Protein AF-A0A6L2PJL0-F1 (afdb_monomer_lite)

Secondary structure (DSSP, 8-state):
--S-HHHHHHHHHHHTTEEEEEEEEEEEEEEESSHHHHHHHHHHH-TTGGGS-GGGHHHHHHHHHHHHHHHHHHH--S---TT-EEEEEEEEEEEEEE-

Sequence (99 aa):
HSSDPGEEFRNLLHDTGFEVIYCECRKSEFIYDTLGRLKESMKAVNPFVDRIPRELHEQYLTDCVTEILRVRTAETNNNTEDGIISFAYGLLVAFARKT

Organism: Coptotermes formosanus (NCBI:txid36987)

Radius of gyration: 18.82 Å; chains: 1; bounding box: 47×29×43 Å

Structure (mmCIF, N/CA/C/O backbone):
data_AF-A0A6L2PJL0-F1
#
_entry.id   AF-A0A6L2PJL0-F1
#
loop_
_atom_site.group_PDB
_atom_site.id
_atom_site.type_symbol
_atom_site.label_atom_id
_atom_site.label_alt_id
_atom_site.label_comp_id
_atom_site.label_asym_id
_atom_site.label_entity_id
_atom_site.label_seq_id
_atom_site.pdbx_PDB_ins_code
_atom_site.Cartn_x
_atom_site.Cartn_y
_atom_site.Cartn_z
_atom_site.occupancy
_atom_site.B_iso_or_equiv
_atom_site.auth_seq_id
_atom_site.auth_comp_id
_atom_site.auth_asym_id
_atom_site.auth_atom_id
_atom_site.pdbx_PDB_model_num
ATOM 1 N N . HIS A 1 1 ? -7.684 13.178 -0.446 1.00 60.31 1 HIS A N 1
ATOM 2 C CA . HIS A 1 1 ? -6.873 13.035 0.777 1.00 60.31 1 HIS A CA 1
ATOM 3 C C . HIS A 1 1 ? -7.795 13.398 1.929 1.00 60.31 1 HIS A C 1
ATOM 5 O O . HIS A 1 1 ? -8.397 14.461 1.842 1.00 60.31 1 HIS A O 1
ATOM 11 N N . SER A 1 2 ? -8.014 12.497 2.887 1.00 77.25 2 SER A N 1
ATOM 12 C CA . SER A 1 2 ? -8.831 12.793 4.072 1.00 77.25 2 SER A CA 1
ATOM 13 C C . SER A 1 2 ? -8.001 13.611 5.064 1.00 77.25 2 SER A C 1
ATOM 15 O O . SER A 1 2 ? -6.804 13.357 5.208 1.00 77.25 2 SER A O 1
ATOM 17 N N . SER A 1 3 ? -8.625 14.593 5.714 1.00 82.88 3 SER A N 1
ATOM 18 C CA . SER A 1 3 ? -7.983 15.413 6.749 1.00 82.88 3 SER A CA 1
ATOM 19 C C . SER A 1 3 ? -7.877 14.676 8.086 1.00 82.88 3 SER A C 1
ATOM 21 O O . SER A 1 3 ? -6.947 14.934 8.845 1.00 82.88 3 SER A O 1
ATOM 23 N N . ASP A 1 4 ? -8.808 13.755 8.353 1.00 89.00 4 ASP A N 1
ATOM 24 C CA . ASP A 1 4 ? -8.823 12.898 9.538 1.00 89.00 4 ASP A CA 1
ATOM 25 C C . ASP A 1 4 ? -9.431 11.522 9.194 1.00 89.00 4 ASP A C 1
ATOM 27 O O . ASP A 1 4 ? -10.610 11.253 9.449 1.00 89.00 4 ASP A O 1
ATOM 31 N N . PRO A 1 5 ? -8.634 10.626 8.585 1.00 91.38 5 PRO A N 1
ATOM 32 C CA . PRO A 1 5 ? -9.107 9.297 8.205 1.00 91.38 5 PRO A CA 1
ATOM 33 C C . PRO A 1 5 ? -9.479 8.426 9.416 1.00 91.38 5 PRO A C 1
ATOM 35 O O . PRO A 1 5 ? -10.202 7.443 9.255 1.00 91.38 5 PRO A O 1
ATOM 38 N N . GLY A 1 6 ? -8.994 8.763 10.619 1.00 92.81 6 GLY A N 1
ATOM 39 C CA . GLY A 1 6 ? -9.351 8.074 11.858 1.00 92.81 6 GLY A CA 1
ATOM 40 C C . GLY A 1 6 ? -10.806 8.323 12.238 1.00 92.81 6 GLY A C 1
ATOM 41 O O . GLY A 1 6 ? -11.559 7.375 12.475 1.00 92.81 6 GLY A O 1
ATOM 42 N N . GLU A 1 7 ? -11.210 9.591 12.237 1.00 93.44 7 GLU A N 1
ATOM 43 C CA . GLU A 1 7 ? -12.584 9.984 12.557 1.00 93.44 7 GLU A CA 1
ATOM 44 C C . GLU A 1 7 ? -13.576 9.615 11.451 1.00 93.44 7 GLU A C 1
ATOM 46 O O . GLU A 1 7 ? -14.667 9.127 11.746 1.00 93.44 7 GLU A O 1
ATOM 51 N N . GLU A 1 8 ? -13.195 9.734 10.176 1.00 94.50 8 GLU A N 1
ATOM 52 C CA . GLU A 1 8 ? -14.037 9.252 9.071 1.00 94.50 8 GLU A CA 1
ATOM 53 C C . GLU A 1 8 ? -14.357 7.757 9.210 1.00 94.50 8 GLU A C 1
ATOM 55 O O . GLU A 1 8 ? -15.508 7.341 9.058 1.00 94.50 8 GLU A O 1
ATOM 60 N N . PHE A 1 9 ? -13.359 6.941 9.562 1.00 95.25 9 PHE A N 1
ATOM 61 C CA . PHE A 1 9 ? -13.572 5.511 9.757 1.00 95.25 9 PHE A CA 1
ATOM 62 C C . PHE A 1 9 ? -14.344 5.189 11.038 1.00 95.25 9 PHE A C 1
ATOM 64 O O . PHE A 1 9 ? -15.155 4.262 11.047 1.00 95.25 9 PHE A O 1
ATOM 71 N N . ARG A 1 10 ? -14.149 5.966 12.112 1.00 95.69 10 ARG A N 1
ATOM 72 C CA . ARG A 1 10 ? -14.960 5.857 13.333 1.00 95.69 10 ARG A CA 1
ATOM 73 C C . ARG A 1 10 ? -16.441 6.064 13.019 1.00 95.69 10 ARG A C 1
ATOM 75 O O . ARG A 1 10 ? -17.261 5.253 13.447 1.00 95.69 10 ARG A O 1
ATOM 82 N N . ASN A 1 11 ? -16.767 7.109 12.261 1.00 94.69 11 ASN A N 1
ATOM 83 C CA . ASN A 1 11 ? -18.143 7.416 11.872 1.00 94.69 11 ASN A CA 1
ATOM 84 C C . ASN A 1 11 ? -18.741 6.293 11.019 1.00 94.69 11 ASN A C 1
ATOM 86 O O . ASN A 1 11 ? -19.839 5.828 11.305 1.00 94.69 11 ASN A O 1
ATOM 90 N N . LEU A 1 12 ? -17.976 5.764 10.058 1.00 95.56 12 LEU A N 1
ATOM 91 C CA . LEU A 1 12 ? -18.405 4.619 9.251 1.00 95.56 12 LEU A CA 1
ATOM 92 C C . LEU A 1 12 ? -18.744 3.385 10.108 1.00 95.56 12 LEU A C 1
ATOM 94 O O . LEU A 1 12 ? -19.751 2.715 9.871 1.00 95.56 12 LEU A O 1
ATOM 98 N N . LEU A 1 13 ? -17.908 3.068 11.101 1.00 95.00 13 LEU A N 1
ATOM 99 C CA . LEU A 1 13 ? -18.150 1.944 12.009 1.00 95.00 13 LEU A CA 1
ATOM 100 C C . LEU A 1 13 ? -19.418 2.158 12.843 1.00 95.00 13 LEU A C 1
ATOM 102 O O . LEU A 1 13 ? -20.228 1.236 12.962 1.00 95.00 13 LEU A O 1
ATOM 106 N N . HIS A 1 14 ? -19.611 3.372 13.361 1.00 94.00 14 HIS A N 1
ATOM 107 C CA . HIS A 1 14 ? -20.809 3.743 14.109 1.00 94.00 14 HIS A CA 1
ATOM 108 C C . HIS A 1 14 ? -22.080 3.603 13.256 1.00 94.00 14 HIS A C 1
ATOM 110 O O . HIS A 1 14 ? -23.034 2.952 13.678 1.00 94.00 14 HIS A O 1
ATOM 116 N N . ASP A 1 15 ? -22.069 4.121 12.027 1.00 95.31 15 ASP A N 1
ATOM 117 C CA . ASP A 1 15 ? -23.206 4.046 11.098 1.00 95.31 15 ASP A CA 1
ATOM 118 C C . ASP A 1 15 ? -23.548 2.602 10.700 1.00 95.31 15 ASP A C 1
ATOM 120 O O . ASP A 1 15 ? -24.695 2.279 10.392 1.00 95.31 15 ASP A O 1
ATOM 124 N N . THR A 1 16 ? -22.562 1.703 10.760 1.00 95.25 16 THR A N 1
ATOM 125 C CA . THR A 1 16 ? -22.740 0.265 10.508 1.00 95.25 16 THR A CA 1
ATOM 126 C C . THR A 1 16 ? -23.240 -0.496 11.754 1.00 95.25 16 THR A C 1
ATOM 128 O O . THR A 1 16 ? -23.492 -1.700 11.689 1.00 95.25 16 THR A O 1
ATOM 131 N N . GLY A 1 17 ? -23.415 0.180 12.896 1.00 95.19 17 GLY A N 1
ATOM 132 C CA . GLY A 1 17 ? -23.914 -0.405 14.145 1.00 95.19 17 GLY A CA 1
ATOM 133 C C . GLY A 1 17 ? -22.834 -1.022 15.039 1.00 95.19 17 GLY A C 1
ATOM 134 O O . GLY A 1 17 ? -23.150 -1.840 15.909 1.00 95.19 17 GLY A O 1
ATOM 135 N N . PHE A 1 18 ? -21.563 -0.667 14.831 1.00 96.56 18 PHE A N 1
ATOM 136 C CA . PHE A 1 18 ? -20.478 -1.048 15.732 1.00 96.56 18 PHE A CA 1
ATOM 137 C C . PHE A 1 18 ? -20.267 -0.005 16.826 1.00 96.56 18 PHE A C 1
ATOM 139 O O . PHE A 1 18 ? -20.270 1.201 16.590 1.00 96.56 18 PHE A O 1
ATOM 146 N N . GLU A 1 19 ? -19.956 -0.488 18.020 1.00 96.06 19 GLU A N 1
ATOM 147 C CA . GLU A 1 19 ? -19.389 0.325 19.084 1.00 96.06 19 GLU A CA 1
ATOM 148 C C . GLU A 1 19 ? -17.871 0.423 18.884 1.00 96.06 19 GLU A C 1
ATOM 150 O O . GLU A 1 19 ? -17.156 -0.584 18.926 1.00 96.06 19 GLU A O 1
ATOM 155 N N . VAL A 1 20 ? -17.364 1.636 18.657 1.00 95.19 20 VAL A N 1
ATOM 156 C CA . VAL A 1 20 ? -15.932 1.872 18.439 1.00 95.19 20 VAL A CA 1
ATOM 157 C C . VAL A 1 20 ? -15.226 2.057 19.778 1.00 95.19 20 VAL A C 1
ATOM 159 O O . VAL A 1 20 ? -15.365 3.092 20.423 1.00 95.19 20 VAL A O 1
ATOM 162 N N . ILE A 1 21 ? -14.422 1.071 20.170 1.00 95.62 21 ILE A N 1
ATOM 163 C CA . ILE A 1 21 ? -13.637 1.102 21.412 1.00 95.62 21 ILE A CA 1
ATOM 164 C C . ILE A 1 21 ? -12.361 1.926 21.204 1.00 95.62 21 ILE A C 1
ATOM 166 O O . ILE A 1 21 ? -11.948 2.686 22.075 1.00 95.62 21 ILE A O 1
ATOM 170 N N . TYR A 1 22 ? -11.734 1.793 20.034 1.00 94.62 22 TYR A N 1
ATOM 171 C CA . TYR A 1 22 ? -10.540 2.542 19.658 1.00 94.62 22 TYR A CA 1
ATOM 172 C C . TYR A 1 22 ? -10.452 2.664 18.134 1.00 94.62 22 TYR A C 1
ATOM 174 O O . TYR A 1 22 ? -10.790 1.731 17.412 1.00 94.62 22 TYR A O 1
ATOM 182 N N . CYS A 1 23 ? -10.008 3.815 17.640 1.00 95.00 23 CYS A N 1
ATOM 183 C CA . CYS A 1 23 ? -9.722 4.051 16.228 1.00 95.00 23 CYS A CA 1
ATOM 184 C C . CYS A 1 23 ? -8.658 5.143 16.138 1.00 95.00 23 CYS A C 1
ATOM 186 O O . CYS A 1 23 ? -8.824 6.196 16.755 1.00 95.00 23 CYS A O 1
ATOM 188 N N . GLU A 1 24 ? -7.577 4.884 15.409 1.00 93.94 24 GLU A N 1
ATOM 189 C CA . GLU A 1 24 ? -6.484 5.830 15.199 1.00 93.94 24 GLU A CA 1
ATOM 190 C C . GLU A 1 24 ? -5.874 5.631 13.810 1.00 93.94 24 GLU A C 1
ATOM 192 O O . GLU A 1 24 ? -5.643 4.499 13.378 1.00 93.94 24 GLU A O 1
ATOM 197 N N . CYS A 1 25 ? -5.548 6.731 13.131 1.00 93.81 25 CYS A N 1
ATOM 198 C CA . CYS A 1 25 ? -4.640 6.710 11.991 1.00 93.81 25 CYS A CA 1
ATOM 199 C C . CYS A 1 25 ? -3.242 7.133 12.451 1.00 93.81 25 CYS A C 1
ATOM 201 O O . CYS A 1 25 ? -2.983 8.317 12.670 1.00 93.81 25 CYS A O 1
ATOM 203 N N . ARG A 1 26 ? -2.333 6.168 12.595 1.00 93.50 26 ARG A N 1
ATOM 204 C CA . ARG A 1 26 ? -0.947 6.439 12.989 1.00 93.50 26 ARG A CA 1
ATOM 205 C C . ARG A 1 26 ? -0.067 6.618 11.761 1.00 93.50 26 ARG A C 1
ATOM 207 O O . ARG A 1 26 ? -0.181 5.869 10.791 1.00 93.50 26 ARG A O 1
ATOM 214 N N . LYS A 1 27 ? 0.856 7.576 11.814 1.00 92.56 27 LYS A N 1
ATOM 215 C CA . LYS A 1 27 ? 1.931 7.678 10.821 1.00 92.56 27 LYS A CA 1
ATOM 216 C C . LYS A 1 27 ? 2.992 6.634 11.145 1.00 92.56 27 LYS A C 1
ATOM 218 O O . LYS A 1 27 ? 3.451 6.549 12.281 1.00 92.56 27 LYS A O 1
ATOM 223 N N . SER A 1 28 ? 3.358 5.837 10.156 1.00 92.88 28 SER A N 1
ATOM 224 C CA . SER A 1 28 ? 4.405 4.830 10.256 1.00 92.88 28 SER A CA 1
ATOM 225 C C . SER A 1 28 ? 5.368 4.970 9.085 1.00 92.88 28 SER A C 1
ATOM 227 O O . SER A 1 28 ? 5.080 5.650 8.101 1.00 92.88 28 SER A O 1
ATOM 229 N N . GLU A 1 29 ? 6.527 4.344 9.211 1.00 91.00 29 GLU A N 1
ATOM 230 C CA . GLU A 1 29 ? 7.566 4.347 8.199 1.00 91.00 29 GLU A CA 1
ATOM 231 C C . GLU A 1 29 ? 8.096 2.928 8.035 1.00 91.00 29 GLU A C 1
ATOM 233 O O . GLU A 1 29 ? 8.283 2.202 9.013 1.00 91.00 29 GLU A O 1
ATOM 238 N N . PHE A 1 30 ? 8.300 2.518 6.787 1.00 90.25 30 PHE A N 1
ATOM 239 C CA . PHE A 1 30 ? 8.944 1.258 6.462 1.00 90.25 30 PHE A CA 1
ATOM 240 C C . PHE A 1 30 ? 10.247 1.525 5.725 1.00 90.25 30 PHE A C 1
ATOM 242 O O . PHE A 1 30 ? 10.286 2.289 4.759 1.00 90.25 30 PHE A O 1
ATOM 249 N N . ILE A 1 31 ? 11.302 0.857 6.177 1.00 89.19 31 ILE A N 1
ATOM 250 C CA . ILE A 1 31 ? 12.649 1.018 5.652 1.00 89.19 31 ILE A CA 1
ATOM 251 C C . ILE A 1 31 ? 13.007 -0.226 4.843 1.00 89.19 31 ILE A C 1
ATOM 253 O O . ILE A 1 31 ? 13.069 -1.335 5.375 1.00 89.19 31 ILE A O 1
ATOM 257 N N . TYR A 1 32 ? 13.265 -0.031 3.555 1.00 88.50 32 TYR A N 1
ATOM 258 C CA . TYR A 1 32 ? 13.903 -1.027 2.709 1.00 88.50 32 TYR A CA 1
ATOM 259 C C . TYR A 1 32 ? 15.416 -0.920 2.865 1.00 88.50 32 TYR A C 1
ATOM 261 O O . TYR A 1 32 ? 15.989 0.149 2.669 1.00 88.50 32 TYR A O 1
ATOM 269 N N . ASP A 1 33 ? 16.044 -2.041 3.211 1.00 83.75 33 ASP A N 1
ATOM 270 C CA . ASP A 1 33 ? 17.492 -2.159 3.410 1.00 83.75 33 ASP A CA 1
ATOM 271 C C . ASP A 1 33 ? 18.290 -2.130 2.097 1.00 83.75 33 ASP A C 1
ATOM 273 O O . ASP A 1 33 ? 19.482 -1.839 2.102 1.00 83.75 33 ASP A O 1
ATOM 277 N N . THR A 1 34 ? 17.641 -2.467 0.980 1.00 86.19 34 THR A N 1
ATOM 278 C CA . THR A 1 34 ? 18.250 -2.581 -0.344 1.00 86.19 34 THR A CA 1
ATOM 279 C C . THR A 1 34 ? 17.239 -2.271 -1.450 1.00 86.19 34 THR A C 1
ATOM 281 O O . THR A 1 34 ? 16.041 -2.554 -1.333 1.00 86.19 34 THR A O 1
ATOM 284 N N . LEU A 1 35 ? 17.742 -1.793 -2.595 1.00 85.69 35 LEU A N 1
ATOM 285 C CA . LEU A 1 35 ? 16.946 -1.618 -3.820 1.00 85.69 35 LEU A CA 1
ATOM 286 C C . LEU A 1 35 ? 16.321 -2.929 -4.311 1.00 85.69 35 LEU A C 1
ATOM 288 O O . LEU A 1 35 ? 15.213 -2.925 -4.842 1.00 85.69 35 LEU A O 1
ATOM 292 N N . GLY A 1 36 ? 17.012 -4.055 -4.109 1.00 88.75 36 GLY A N 1
ATOM 293 C CA . GLY A 1 36 ? 16.505 -5.377 -4.471 1.00 88.75 36 GLY A CA 1
ATOM 294 C C . GLY A 1 36 ? 15.222 -5.725 -3.719 1.00 88.75 36 GLY A C 1
ATOM 295 O O . GLY A 1 36 ? 14.246 -6.133 -4.342 1.00 88.75 36 GLY A O 1
ATOM 296 N N . ARG A 1 37 ? 15.171 -5.489 -2.399 1.00 89.69 37 ARG A N 1
ATOM 297 C CA . ARG A 1 37 ? 13.945 -5.732 -1.620 1.00 89.69 37 ARG A CA 1
ATOM 298 C C . ARG A 1 37 ? 12.802 -4.811 -2.018 1.00 89.69 37 ARG A C 1
ATOM 300 O O . ARG A 1 37 ? 11.665 -5.268 -2.074 1.00 89.69 37 ARG A O 1
ATOM 307 N N . LEU A 1 38 ? 13.093 -3.548 -2.336 1.00 89.44 38 LEU A N 1
ATOM 308 C CA . LEU A 1 38 ? 12.077 -2.648 -2.880 1.00 89.44 38 LEU A CA 1
ATOM 309 C C . LEU A 1 38 ? 11.517 -3.193 -4.203 1.00 89.44 38 LEU A C 1
ATOM 311 O O . LEU A 1 38 ? 10.301 -3.269 -4.367 1.00 89.44 38 LEU A O 1
ATOM 315 N N . LYS A 1 39 ? 12.390 -3.621 -5.121 1.00 91.12 39 LYS A N 1
ATOM 316 C CA . LYS A 1 39 ? 1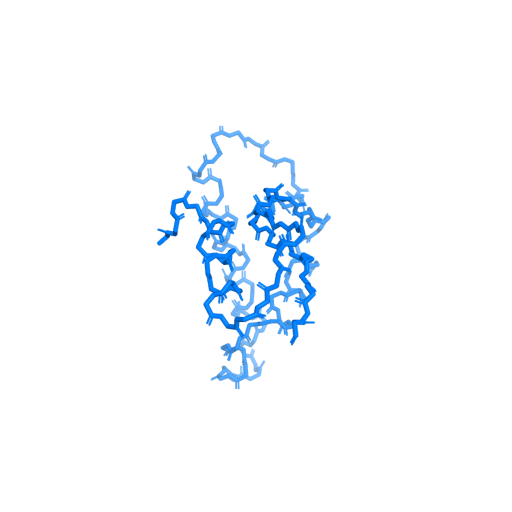2.001 -4.172 -6.425 1.00 91.12 39 LYS A CA 1
ATOM 317 C C . LYS A 1 39 ? 11.134 -5.428 -6.296 1.00 91.12 39 LYS A C 1
ATOM 319 O O . LYS A 1 39 ? 10.104 -5.518 -6.963 1.00 91.12 39 LYS A O 1
ATOM 324 N N . GLU A 1 40 ? 11.502 -6.360 -5.418 1.00 92.31 40 GLU A N 1
ATOM 325 C CA . GLU A 1 40 ? 10.705 -7.569 -5.165 1.00 92.31 40 GLU A CA 1
ATOM 326 C C . GLU A 1 40 ? 9.341 -7.239 -4.547 1.00 92.31 40 GLU A C 1
ATOM 328 O O . GLU A 1 40 ? 8.321 -7.764 -4.995 1.00 92.31 40 GLU A O 1
ATOM 333 N N . SER A 1 41 ? 9.286 -6.306 -3.589 1.00 91.38 41 SER A N 1
ATOM 334 C CA . SER A 1 41 ? 8.010 -5.817 -3.056 1.00 91.38 41 SER A CA 1
ATOM 335 C C . SER A 1 41 ? 7.134 -5.208 -4.147 1.00 91.38 41 SER A C 1
ATOM 337 O O . SER A 1 41 ? 5.949 -5.522 -4.220 1.00 91.38 41 SER A O 1
ATOM 339 N N . MET A 1 42 ? 7.704 -4.381 -5.031 1.00 90.38 42 MET A N 1
ATOM 340 C CA . MET A 1 42 ? 6.970 -3.807 -6.160 1.00 90.38 42 MET A CA 1
ATOM 341 C C . MET A 1 42 ? 6.439 -4.893 -7.088 1.00 90.38 42 MET A C 1
ATOM 343 O O . MET A 1 42 ? 5.271 -4.852 -7.456 1.00 90.38 42 MET A O 1
ATOM 347 N N . LYS A 1 43 ? 7.255 -5.890 -7.432 1.00 92.12 43 LYS A N 1
ATOM 348 C CA . LYS A 1 43 ? 6.833 -7.018 -8.267 1.00 92.12 43 LYS A CA 1
ATOM 349 C C . LYS A 1 43 ? 5.661 -7.786 -7.655 1.00 92.12 43 LYS A C 1
ATOM 351 O O . LYS A 1 43 ? 4.754 -8.167 -8.384 1.00 92.12 43 LYS A O 1
ATOM 356 N N . ALA A 1 44 ? 5.663 -7.978 -6.337 1.00 92.12 44 ALA A N 1
ATOM 357 C CA . ALA A 1 44 ? 4.620 -8.716 -5.631 1.00 92.12 44 ALA A CA 1
ATOM 358 C C . ALA A 1 44 ? 3.272 -7.975 -5.562 1.00 92.12 44 ALA A C 1
ATOM 360 O O . ALA A 1 44 ? 2.231 -8.627 -5.506 1.00 92.12 44 ALA A O 1
ATOM 361 N N . VAL A 1 45 ? 3.275 -6.636 -5.547 1.00 89.75 45 VAL A N 1
ATOM 362 C CA . VAL A 1 45 ? 2.050 -5.833 -5.348 1.00 89.75 45 VAL A CA 1
ATOM 363 C C . VAL A 1 45 ? 1.593 -5.057 -6.581 1.00 89.75 45 VAL A C 1
ATOM 365 O O . VAL A 1 45 ? 0.490 -4.514 -6.573 1.00 89.75 45 VAL A O 1
ATOM 368 N N . ASN A 1 46 ? 2.419 -4.946 -7.625 1.00 89.69 46 ASN A N 1
ATOM 369 C CA . ASN A 1 46 ? 2.131 -4.088 -8.769 1.00 89.69 46 ASN A CA 1
ATOM 370 C C . ASN A 1 46 ? 1.171 -4.780 -9.762 1.00 89.69 46 ASN A C 1
ATOM 372 O O . ASN A 1 46 ? 1.583 -5.693 -10.482 1.00 89.69 46 ASN A O 1
ATOM 376 N N . PRO A 1 47 ? -0.080 -4.295 -9.895 1.00 90.19 47 PRO A N 1
ATOM 377 C CA . PRO A 1 47 ? -1.094 -4.922 -10.746 1.00 90.19 47 PRO A CA 1
ATOM 378 C C . PRO A 1 47 ? -0.827 -4.753 -12.251 1.00 90.19 47 PRO A C 1
ATOM 380 O O . PRO A 1 47 ? -1.548 -5.317 -13.077 1.00 90.19 47 PRO A O 1
ATOM 383 N N . PHE A 1 48 ? 0.157 -3.935 -12.635 1.00 91.19 48 PHE A N 1
ATOM 384 C CA . PHE A 1 48 ? 0.514 -3.686 -14.029 1.00 91.19 48 PHE A CA 1
ATOM 385 C C . PHE A 1 48 ? 1.549 -4.674 -14.558 1.00 91.19 48 PHE A C 1
ATOM 387 O O . PHE A 1 48 ? 1.612 -4.857 -15.771 1.00 91.19 48 PHE A O 1
ATOM 394 N N . VAL A 1 49 ? 2.317 -5.337 -13.686 1.00 90.44 49 VAL A N 1
ATOM 395 C CA . VAL A 1 49 ? 3.363 -6.285 -14.102 1.00 90.44 49 VAL A CA 1
ATOM 396 C C . VAL A 1 49 ? 2.755 -7.404 -14.947 1.00 90.44 49 VAL A C 1
ATOM 398 O O . VAL A 1 49 ? 3.231 -7.664 -16.047 1.00 90.44 49 VAL A O 1
ATOM 401 N N . ASP A 1 50 ? 1.618 -7.961 -14.529 1.00 89.00 50 ASP A N 1
ATOM 402 C CA . ASP A 1 50 ? 0.916 -9.019 -15.272 1.00 89.00 50 ASP A CA 1
ATOM 403 C C . ASP A 1 50 ? 0.395 -8.580 -16.653 1.00 89.00 50 ASP A C 1
ATOM 405 O O . ASP A 1 50 ? 0.067 -9.418 -17.492 1.00 89.00 50 ASP A O 1
ATOM 409 N N . ARG A 1 51 ? 0.313 -7.269 -16.910 1.00 93.69 51 ARG A N 1
ATOM 410 C CA . ARG A 1 51 ? -0.148 -6.696 -18.187 1.00 93.69 51 ARG A CA 1
ATOM 411 C C . ARG A 1 51 ? 0.998 -6.382 -19.149 1.00 93.69 51 ARG A C 1
ATOM 413 O O . ARG A 1 51 ? 0.741 -5.991 -20.285 1.00 93.69 51 ARG A O 1
ATOM 420 N N . ILE A 1 52 ? 2.242 -6.519 -18.701 1.00 93.50 52 ILE A N 1
ATOM 421 C CA . ILE A 1 52 ? 3.450 -6.257 -19.484 1.00 93.50 52 ILE A CA 1
ATOM 422 C C . ILE A 1 52 ? 3.999 -7.604 -19.990 1.00 93.50 52 ILE A C 1
ATOM 424 O O . ILE A 1 52 ? 3.912 -8.599 -19.268 1.00 93.50 52 ILE A O 1
ATOM 428 N N . PRO A 1 53 ? 4.563 -7.687 -21.210 1.00 95.69 53 PRO A N 1
ATOM 429 C CA . PRO A 1 53 ? 5.277 -8.881 -21.664 1.00 95.69 53 PRO A CA 1
ATOM 430 C C . PRO A 1 53 ? 6.388 -9.289 -20.689 1.00 95.69 53 PRO A C 1
ATOM 432 O O . PRO A 1 53 ? 7.122 -8.432 -20.191 1.00 95.69 53 PRO A O 1
ATOM 435 N N . ARG A 1 54 ? 6.532 -10.593 -20.420 1.00 93.00 54 ARG A N 1
ATOM 436 C CA . ARG A 1 54 ? 7.447 -11.114 -19.385 1.00 93.00 54 ARG A CA 1
ATOM 437 C C . ARG A 1 54 ? 8.899 -10.700 -19.629 1.00 93.00 54 ARG A C 1
ATOM 439 O O . ARG A 1 54 ? 9.637 -10.458 -18.678 1.00 93.00 54 ARG A O 1
ATOM 446 N N . GLU A 1 55 ? 9.293 -10.572 -20.890 1.00 95.75 55 GLU A N 1
ATOM 447 C CA . GLU A 1 55 ? 10.633 -10.163 -21.315 1.00 95.75 55 GLU A CA 1
ATOM 448 C C . GLU A 1 55 ? 10.959 -8.723 -20.888 1.00 95.75 55 GLU A C 1
ATOM 450 O O . GLU A 1 55 ? 12.125 -8.381 -20.708 1.00 95.75 55 GLU A O 1
ATOM 455 N N . LEU A 1 56 ? 9.932 -7.889 -20.690 1.00 95.44 56 LEU A N 1
ATOM 456 C CA . LEU A 1 56 ? 10.057 -6.478 -20.321 1.00 95.44 56 LEU A CA 1
ATOM 457 C C . LEU A 1 56 ? 9.855 -6.222 -18.821 1.00 95.44 56 LEU A C 1
AT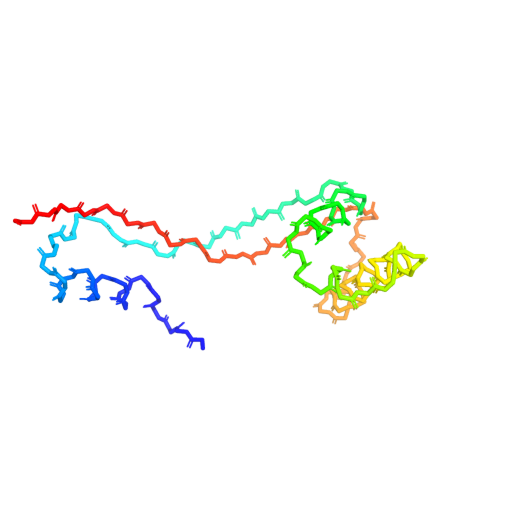OM 459 O O . LEU A 1 56 ? 10.059 -5.097 -18.370 1.00 95.44 56 LEU A O 1
ATOM 463 N N . HIS A 1 57 ? 9.476 -7.232 -18.028 1.00 93.38 57 HIS A N 1
ATOM 464 C CA . HIS A 1 57 ? 9.194 -7.070 -16.592 1.00 93.38 57 HIS A CA 1
ATOM 465 C C . HIS A 1 57 ? 10.380 -6.498 -15.826 1.00 93.38 57 HIS A C 1
ATOM 467 O O . HIS A 1 57 ? 10.227 -5.557 -15.050 1.00 93.38 57 HIS A O 1
ATOM 473 N N . GLU A 1 58 ? 11.567 -7.058 -16.052 1.00 93.38 58 GLU A N 1
ATOM 474 C CA . GLU A 1 58 ? 12.775 -6.643 -15.342 1.00 93.38 58 GLU A CA 1
ATOM 475 C C . GLU A 1 58 ? 13.171 -5.206 -15.683 1.00 93.38 58 GLU A C 1
ATOM 477 O O . GLU A 1 58 ? 13.544 -4.448 -14.784 1.00 93.38 58 GLU A O 1
ATOM 482 N N . GLN A 1 59 ? 13.042 -4.817 -16.954 1.00 94.94 59 GLN A N 1
ATOM 483 C CA . GLN A 1 59 ? 13.293 -3.450 -17.402 1.00 94.94 59 GLN A CA 1
ATOM 484 C C . GLN A 1 59 ? 12.289 -2.484 -16.769 1.00 94.94 59 GLN A C 1
ATOM 486 O O . GLN A 1 59 ? 12.695 -1.533 -16.110 1.00 94.94 59 GLN A O 1
ATOM 491 N N . TYR A 1 60 ? 10.995 -2.788 -16.864 1.00 94.38 60 TYR A N 1
ATOM 492 C CA . TYR A 1 60 ? 9.932 -1.973 -16.280 1.00 94.38 60 TYR A CA 1
ATOM 493 C C . TYR A 1 60 ? 10.111 -1.755 -14.771 1.00 94.38 60 TYR A C 1
ATOM 495 O O . TYR A 1 60 ? 10.011 -0.630 -14.286 1.00 94.38 60 TYR A O 1
ATOM 503 N N . LEU A 1 61 ? 10.400 -2.816 -14.013 1.00 93.69 61 LEU A N 1
ATOM 504 C CA . LEU A 1 61 ? 10.616 -2.711 -12.569 1.00 93.69 61 LEU A CA 1
ATOM 505 C C . LEU A 1 61 ? 11.864 -1.886 -12.234 1.00 93.69 61 LEU A C 1
ATOM 50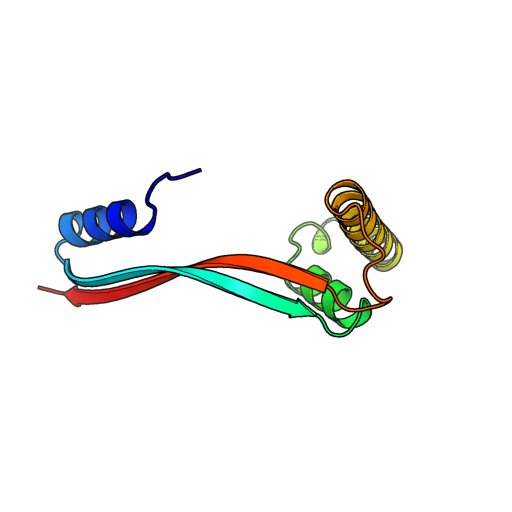7 O O . LEU A 1 61 ? 11.870 -1.161 -11.242 1.00 93.69 61 LEU A O 1
ATOM 511 N N . THR A 1 62 ? 12.906 -1.986 -13.059 1.00 92.81 62 THR A N 1
ATOM 512 C CA . THR A 1 62 ? 14.125 -1.183 -12.906 1.00 92.81 62 THR A CA 1
ATOM 513 C C . THR A 1 62 ? 13.822 0.293 -13.142 1.00 92.81 62 THR A C 1
ATOM 515 O O . THR A 1 62 ? 14.144 1.109 -12.282 1.00 92.81 62 THR A O 1
ATOM 518 N N . ASP A 1 63 ? 13.103 0.620 -14.218 1.00 93.25 63 ASP A N 1
ATOM 519 C CA . ASP A 1 63 ? 12.667 1.986 -14.523 1.00 93.25 63 ASP A CA 1
ATOM 520 C C . ASP A 1 63 ? 11.818 2.568 -13.383 1.00 93.25 63 ASP A C 1
ATOM 522 O O . ASP A 1 63 ? 12.011 3.712 -12.974 1.00 93.25 63 ASP A O 1
ATOM 526 N N . CYS A 1 64 ? 10.925 1.761 -12.799 1.00 91.75 64 CYS A N 1
ATOM 527 C CA . CY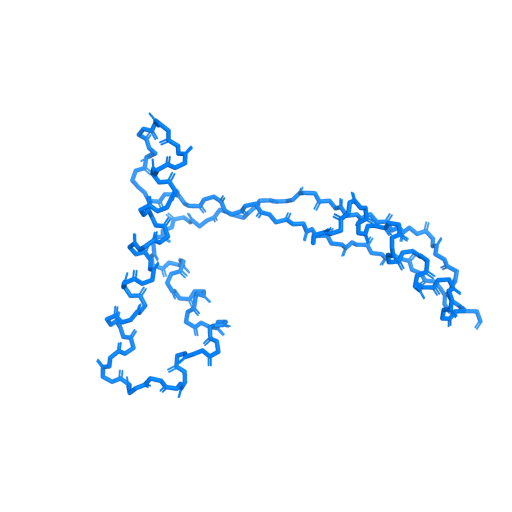S A 1 64 ? 10.114 2.178 -11.659 1.00 91.75 64 CYS A CA 1
ATOM 528 C C . CYS A 1 64 ? 10.962 2.529 -10.424 1.00 91.75 64 CYS A C 1
ATOM 530 O O . CYS A 1 64 ? 10.722 3.553 -9.786 1.00 91.75 64 CYS A O 1
ATOM 532 N N . VAL A 1 65 ? 11.950 1.697 -10.077 1.00 89.56 65 VAL A N 1
ATOM 533 C CA . VAL A 1 65 ? 12.845 1.957 -8.934 1.00 89.56 65 VAL A CA 1
ATOM 534 C C . VAL A 1 65 ? 13.711 3.191 -9.196 1.00 89.56 65 VAL A C 1
ATOM 536 O O . VAL A 1 65 ? 13.863 4.029 -8.307 1.00 89.56 65 VAL A O 1
ATOM 539 N N . THR A 1 66 ? 14.234 3.346 -10.414 1.00 90.19 66 THR A N 1
ATOM 540 C CA . THR A 1 66 ? 14.993 4.536 -10.822 1.00 90.19 66 THR A CA 1
ATOM 541 C C . THR A 1 66 ? 14.154 5.807 -10.706 1.00 90.19 66 THR A C 1
ATOM 543 O O . THR A 1 66 ? 14.641 6.816 -10.195 1.00 90.19 66 THR A O 1
ATOM 546 N N . GLU A 1 67 ? 12.888 5.766 -11.118 1.00 90.56 67 GLU A N 1
ATOM 547 C CA . GLU A 1 67 ? 11.995 6.919 -11.024 1.00 90.56 67 GLU A CA 1
ATOM 548 C C . GLU A 1 67 ? 11.668 7.276 -9.567 1.00 90.56 67 GLU A C 1
ATOM 550 O O . GLU A 1 67 ? 11.709 8.448 -9.195 1.00 90.56 67 GLU A O 1
ATOM 555 N N . ILE A 1 68 ? 11.428 6.277 -8.711 1.00 87.44 68 ILE A N 1
ATOM 556 C CA . ILE A 1 68 ? 11.232 6.477 -7.266 1.00 87.44 68 ILE A CA 1
ATOM 557 C C . ILE A 1 68 ? 12.437 7.188 -6.641 1.00 87.44 68 ILE A C 1
ATOM 559 O O . ILE A 1 68 ? 12.267 8.130 -5.863 1.00 87.44 68 ILE A O 1
ATOM 563 N N . LEU A 1 69 ? 13.651 6.749 -6.982 1.00 85.25 69 LEU A N 1
ATOM 564 C CA . LEU A 1 69 ? 14.883 7.379 -6.511 1.00 85.25 69 LEU A CA 1
ATOM 565 C C . LEU A 1 69 ? 14.980 8.826 -6.996 1.00 85.25 69 LEU A C 1
ATOM 567 O O . LEU A 1 69 ? 15.240 9.717 -6.192 1.00 85.25 69 LEU A O 1
ATOM 571 N N . ARG A 1 70 ? 14.697 9.075 -8.280 1.00 86.00 70 ARG A N 1
ATOM 572 C CA . ARG A 1 70 ? 14.721 10.421 -8.865 1.00 86.00 70 ARG A CA 1
ATOM 573 C C . ARG A 1 70 ? 13.779 11.380 -8.140 1.00 86.00 70 ARG A C 1
ATOM 575 O O . ARG A 1 70 ? 14.196 12.482 -7.787 1.00 86.00 70 ARG A O 1
ATOM 582 N N . VAL A 1 71 ? 12.532 10.965 -7.912 1.00 83.75 71 VAL A N 1
ATOM 583 C CA . VAL A 1 71 ? 11.530 11.772 -7.196 1.00 83.75 71 VAL A CA 1
ATOM 584 C C . VAL A 1 71 ? 12.010 12.079 -5.778 1.00 83.75 71 VAL A C 1
ATOM 586 O O . VAL A 1 71 ? 11.978 13.231 -5.357 1.00 83.75 71 VAL A O 1
ATOM 589 N N . ARG A 1 72 ? 12.559 11.090 -5.068 1.00 76.94 72 ARG A N 1
ATOM 590 C CA . ARG A 1 72 ? 13.088 11.298 -3.714 1.00 76.94 72 ARG A CA 1
ATOM 591 C C . ARG A 1 72 ? 14.271 12.244 -3.638 1.00 76.94 72 ARG A C 1
ATOM 593 O O . ARG A 1 72 ? 14.318 13.076 -2.735 1.00 76.94 72 ARG A O 1
ATOM 600 N N . THR A 1 73 ? 15.233 12.110 -4.547 1.00 72.00 73 THR A N 1
ATOM 601 C CA . THR A 1 73 ? 16.398 12.999 -4.589 1.00 72.00 73 THR A CA 1
ATOM 602 C C . THR A 1 73 ? 15.975 14.432 -4.909 1.00 72.00 73 THR A C 1
ATOM 604 O O . THR A 1 73 ? 16.563 15.368 -4.382 1.00 72.00 73 THR A O 1
ATOM 607 N N . ALA A 1 74 ? 14.922 14.625 -5.712 1.00 69.38 74 ALA A N 1
ATOM 608 C CA . ALA A 1 74 ? 14.351 15.950 -5.950 1.00 69.38 74 ALA A CA 1
ATOM 609 C C . ALA A 1 74 ? 13.652 16.536 -4.705 1.00 69.38 74 ALA A C 1
ATOM 611 O O . ALA A 1 74 ? 13.653 17.750 -4.517 1.00 69.38 74 ALA A O 1
ATOM 612 N N . GLU A 1 75 ? 13.074 15.689 -3.848 1.00 65.12 75 GLU A N 1
ATOM 613 C CA . GLU A 1 75 ? 12.418 16.095 -2.595 1.00 65.12 75 GLU A CA 1
ATOM 614 C C . GLU A 1 75 ? 13.407 16.315 -1.433 1.00 65.12 75 GLU A C 1
ATOM 616 O O . GLU A 1 75 ? 13.123 17.083 -0.512 1.00 65.12 75 GLU A O 1
ATOM 621 N N . THR A 1 76 ? 14.579 15.673 -1.469 1.00 59.16 76 THR A N 1
ATOM 622 C CA . THR A 1 76 ? 15.576 15.689 -0.389 1.00 59.16 76 THR A CA 1
ATOM 623 C C . THR A 1 76 ? 16.883 16.307 -0.889 1.00 59.16 76 THR A C 1
ATOM 625 O O . THR A 1 76 ? 17.684 15.636 -1.526 1.00 59.16 76 THR A O 1
ATOM 628 N N . ASN A 1 77 ? 17.157 17.572 -0.548 1.00 53.81 77 ASN A N 1
ATOM 629 C CA . ASN A 1 77 ? 18.400 18.295 -0.899 1.00 53.81 77 ASN A CA 1
ATOM 630 C C . ASN A 1 77 ? 19.705 17.705 -0.301 1.00 53.81 77 ASN A C 1
ATOM 632 O O . ASN A 1 77 ? 20.737 18.370 -0.331 1.00 53.81 77 ASN A O 1
ATOM 636 N N . ASN A 1 78 ? 19.684 16.497 0.269 1.00 48.75 78 ASN A N 1
ATOM 637 C CA . ASN A 1 78 ? 20.816 15.900 0.971 1.00 48.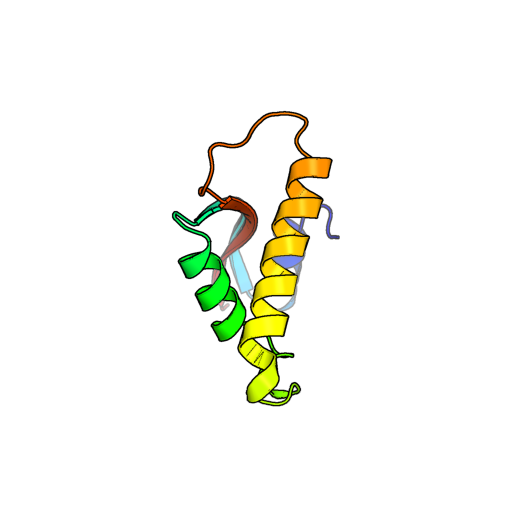75 78 ASN A CA 1
ATOM 638 C C . ASN A 1 78 ? 21.099 14.474 0.490 1.00 48.75 78 ASN A C 1
ATOM 640 O O . ASN A 1 78 ? 20.193 13.644 0.403 1.00 48.75 78 ASN A O 1
ATOM 644 N N . ASN A 1 79 ? 22.391 14.222 0.255 1.00 53.03 79 ASN A N 1
ATOM 645 C CA . ASN A 1 79 ? 23.022 12.933 -0.021 1.00 53.03 79 ASN A CA 1
ATOM 646 C C . ASN A 1 79 ? 22.464 11.846 0.906 1.00 53.03 79 ASN A C 1
ATOM 648 O O . ASN A 1 79 ? 22.866 11.735 2.063 1.00 53.03 79 ASN A O 1
ATOM 652 N N . THR A 1 80 ? 21.502 11.074 0.411 1.00 51.62 80 THR A N 1
ATOM 653 C CA . THR A 1 80 ? 20.994 9.906 1.125 1.00 51.62 80 THR A CA 1
ATOM 654 C C . THR A 1 80 ? 22.008 8.789 0.912 1.00 51.62 80 THR A C 1
ATOM 656 O O . THR A 1 80 ? 22.386 8.534 -0.228 1.00 51.62 80 THR A O 1
ATOM 659 N N . GLU A 1 81 ? 22.495 8.184 1.997 1.00 53.69 81 GLU A N 1
ATOM 660 C CA . GLU A 1 81 ? 23.428 7.055 1.947 1.00 53.69 81 GLU A CA 1
ATOM 661 C C . GLU A 1 81 ? 22.902 5.974 0.993 1.00 53.69 81 GLU A C 1
ATOM 663 O O . GLU A 1 81 ? 21.745 5.551 1.087 1.00 53.69 81 GLU A O 1
ATOM 668 N N . ASP A 1 82 ? 23.757 5.569 0.052 1.00 59.69 82 ASP A N 1
ATOM 669 C CA . ASP A 1 82 ? 23.439 4.638 -1.027 1.00 59.69 82 ASP A CA 1
ATOM 670 C C . ASP A 1 82 ? 22.823 3.337 -0.476 1.00 59.69 82 ASP A C 1
ATOM 672 O O . ASP A 1 82 ? 23.525 2.461 0.028 1.00 59.69 82 ASP A O 1
ATOM 676 N N . GLY A 1 83 ? 21.499 3.186 -0.595 1.00 62.69 83 GLY A N 1
ATOM 677 C CA . GLY A 1 83 ? 20.819 1.891 -0.468 1.00 62.69 83 GLY A CA 1
ATOM 678 C C . GLY A 1 83 ? 19.606 1.818 0.461 1.00 62.69 83 GLY A C 1
ATOM 679 O O . GLY A 1 83 ? 18.801 0.904 0.281 1.00 62.69 83 GLY A O 1
ATOM 680 N N . ILE A 1 84 ? 19.422 2.762 1.392 1.00 70.31 84 ILE A N 1
ATOM 681 C CA . ILE A 1 84 ? 18.310 2.720 2.361 1.00 70.31 84 ILE A CA 1
ATOM 682 C C . ILE A 1 84 ? 17.126 3.569 1.869 1.00 70.31 84 ILE A C 1
ATOM 684 O O . ILE A 1 84 ? 17.269 4.773 1.659 1.00 70.31 84 ILE A O 1
ATOM 688 N N . ILE A 1 85 ? 15.936 2.963 1.709 1.00 81.81 85 ILE A N 1
ATOM 689 C CA . ILE A 1 85 ? 14.726 3.670 1.239 1.00 81.81 85 ILE A CA 1
ATOM 690 C C . ILE A 1 85 ? 13.570 3.639 2.253 1.00 81.81 85 ILE A C 1
ATOM 692 O O . ILE A 1 85 ? 12.992 2.606 2.573 1.00 81.81 85 ILE A O 1
ATOM 696 N N . SER A 1 86 ? 13.231 4.853 2.673 1.00 85.06 86 SER A N 1
ATOM 697 C CA . SER A 1 86 ? 12.252 5.378 3.634 1.00 85.06 86 SER A CA 1
ATOM 698 C C . SER A 1 86 ? 10.744 5.562 3.410 1.00 85.06 86 SER A C 1
ATOM 700 O O . SER A 1 86 ? 10.349 6.721 3.430 1.00 85.06 86 SER A O 1
ATOM 702 N N . PHE A 1 87 ? 9.847 4.602 3.189 1.00 86.94 87 PHE A N 1
ATOM 703 C CA . PHE A 1 87 ? 8.447 4.979 2.864 1.00 86.94 87 PHE A CA 1
ATOM 704 C C . PHE A 1 87 ? 7.581 5.293 4.091 1.00 86.94 87 PHE A C 1
ATOM 706 O O . PHE A 1 87 ? 7.268 4.397 4.872 1.00 86.94 87 PHE A O 1
ATOM 713 N N . ALA A 1 88 ? 7.114 6.540 4.205 1.00 89.50 88 ALA A N 1
ATOM 714 C CA . ALA A 1 88 ? 6.098 6.940 5.176 1.00 89.50 88 ALA A CA 1
ATOM 715 C C . ALA A 1 88 ? 4.682 6.587 4.683 1.00 89.50 88 ALA A C 1
ATOM 717 O O . ALA A 1 88 ? 4.340 6.817 3.523 1.00 89.50 88 ALA A O 1
ATOM 718 N N . TYR A 1 89 ? 3.843 6.057 5.572 1.00 90.50 89 TYR A N 1
ATOM 719 C CA . TYR A 1 89 ? 2.454 5.695 5.287 1.00 90.50 89 TYR A CA 1
ATOM 720 C C . TYR A 1 89 ? 1.552 5.913 6.509 1.00 90.50 89 TYR A C 1
ATOM 722 O O . TYR A 1 89 ? 2.005 5.953 7.653 1.00 90.50 89 TYR A O 1
ATOM 730 N N . GLY A 1 90 ? 0.252 6.077 6.262 1.00 92.12 90 GLY A N 1
ATOM 731 C CA . GLY A 1 90 ? -0.768 6.081 7.309 1.00 92.12 90 GLY A CA 1
ATOM 732 C C . GLY A 1 90 ? -1.291 4.667 7.537 1.00 92.12 90 GLY A C 1
ATOM 733 O O . GLY A 1 90 ? -1.693 4.003 6.584 1.00 92.12 90 GLY A O 1
ATOM 734 N N . LEU A 1 91 ? -1.292 4.211 8.787 1.00 94.06 91 LEU A N 1
ATOM 735 C CA . LEU A 1 91 ? -1.880 2.940 9.190 1.00 94.06 91 LEU A CA 1
ATOM 736 C C . LEU A 1 91 ? -3.104 3.205 10.063 1.00 94.06 91 LEU A C 1
ATOM 738 O O . LEU A 1 91 ? -2.992 3.739 11.167 1.00 94.06 91 LEU A O 1
ATOM 742 N N . LEU A 1 92 ? -4.266 2.799 9.569 1.00 95.06 92 LEU A N 1
ATOM 743 C CA . LEU A 1 92 ? -5.519 2.883 10.300 1.00 95.06 92 LEU A CA 1
ATOM 744 C C . LEU A 1 92 ? -5.697 1.631 11.163 1.00 95.06 92 LEU A C 1
AT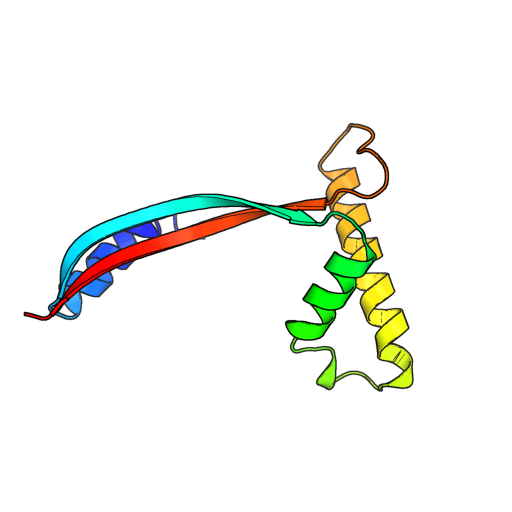OM 746 O O . LEU A 1 92 ? -5.722 0.514 10.648 1.00 95.06 92 LEU A O 1
ATOM 750 N N . VAL A 1 93 ? -5.814 1.815 12.475 1.00 95.38 93 VAL A N 1
ATOM 751 C CA . VAL A 1 93 ? -6.009 0.737 13.448 1.00 95.38 93 VAL A CA 1
ATOM 752 C C . VAL A 1 93 ? -7.301 1.001 14.200 1.00 95.38 93 VAL A C 1
ATOM 754 O O . VAL A 1 93 ? -7.430 2.030 14.858 1.00 95.38 93 VAL A O 1
ATOM 757 N N . ALA A 1 94 ? -8.241 0.061 14.131 1.00 95.94 94 ALA A N 1
ATOM 758 C CA . ALA A 1 94 ? -9.513 0.153 14.831 1.00 95.94 94 ALA A CA 1
ATOM 759 C C . ALA A 1 94 ? -9.812 -1.124 15.619 1.00 95.94 94 ALA A C 1
ATOM 761 O O . ALA A 1 94 ? -9.565 -2.237 15.157 1.00 95.94 94 ALA A O 1
ATOM 762 N N . PHE A 1 95 ? -10.380 -0.943 16.804 1.00 96.00 95 PHE A N 1
ATOM 763 C CA . PHE A 1 95 ? -10.949 -1.985 17.639 1.00 96.00 95 PHE A CA 1
ATOM 764 C C . PHE A 1 95 ? -12.405 -1.621 17.914 1.00 96.00 95 PHE A C 1
ATOM 766 O O . PHE A 1 95 ? -12.700 -0.574 18.495 1.00 96.00 95 PHE A O 1
ATOM 773 N N . ALA A 1 96 ? -13.317 -2.472 17.458 1.00 96.06 96 ALA A N 1
ATOM 774 C CA . ALA A 1 96 ? -14.748 -2.237 17.545 1.00 96.06 96 ALA A CA 1
ATOM 775 C C . ALA A 1 96 ? -15.489 -3.530 17.886 1.00 96.06 96 ALA A C 1
ATOM 777 O O . ALA A 1 96 ? -15.026 -4.631 17.577 1.00 96.06 96 ALA A O 1
ATOM 778 N N . ARG A 1 97 ? -16.649 -3.385 18.523 1.00 96.12 97 ARG A N 1
ATOM 779 C CA . ARG A 1 97 ? -17.517 -4.486 18.941 1.00 96.12 97 ARG A CA 1
ATOM 780 C C . ARG A 1 97 ? -18.839 -4.404 18.191 1.00 96.12 97 ARG A C 1
ATOM 782 O O . ARG A 1 97 ? -19.422 -3.331 18.075 1.00 96.12 97 ARG A O 1
ATOM 789 N N . LYS A 1 98 ? -19.301 -5.544 17.675 1.00 90.94 98 LYS A N 1
ATOM 790 C CA . LYS A 1 98 ? -20.626 -5.645 17.062 1.00 90.94 98 LYS A CA 1
ATOM 791 C C . LYS A 1 98 ? -21.683 -5.676 18.162 1.00 90.94 98 LYS A C 1
ATOM 793 O O . LYS A 1 98 ? -21.557 -6.489 19.082 1.00 90.94 98 LYS A O 1
ATOM 798 N N . THR A 1 99 ? -22.665 -4.790 18.045 1.00 72.81 99 THR A N 1
ATOM 799 C CA . THR A 1 99 ? -23.828 -4.722 18.937 1.00 72.81 99 THR A CA 1
ATOM 800 C C . THR A 1 99 ? -24.873 -5.768 18.565 1.00 72.81 99 THR A C 1
ATOM 802 O O . THR A 1 99 ? -24.986 -6.089 17.356 1.00 72.81 99 THR A O 1
#

Foldseek 3Di:
DDPAVQVVVVVVCVVVQKAWPDKHWDKDKDKFQFLVVVLVVCVVPPPCLVVDPVVCSVVVSVVVSVVVVVVVCVVDVDDDPPGMDMDIDIDMDTDIDHD

pLDDT: mean 87.18, std 11.71, range [48.75, 96.56]